Protein AF-A0A9W7A3C0-F1 (afdb_monomer_lite)

pLDDT: mean 78.96, std 15.84, range [49.38, 94.5]

Foldseek 3Di:
DVVPPADAQDWDWQAAPPRFIDIDGDHDDPPPDDPDPPDPDDDDDPVRCVRNVD

Organism: NCBI:txid2557542

InterPro domains:
  IPR009010 Aspartate decarboxylase-like domain superfamily [SSF50692] (1-36)

Structure (mmCIF, N/CA/C/O backbone):
data_AF-A0A9W7A3C0-F1
#
_entry.id   AF-A0A9W7A3C0-F1
#
loop_
_atom_site.group_PDB
_atom_site.id
_atom_site.type_symbol
_atom_site.label_atom_id
_atom_site.label_alt_id
_atom_site.label_comp_id
_atom_site.label_asym_id
_atom_site.label_entity_id
_atom_site.label_seq_id
_atom_site.pdbx_PDB_ins_code
_atom_site.Cartn_x
_atom_site.Cartn_y
_atom_site.Cartn_z
_atom_site.occupancy
_atom_site.B_iso_or_equiv
_atom_site.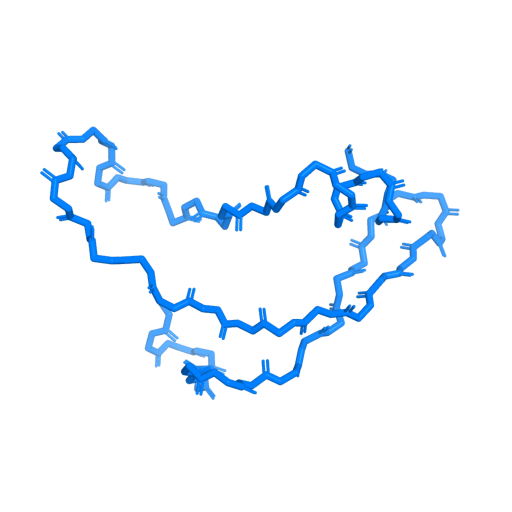auth_seq_id
_atom_site.auth_comp_id
_atom_site.auth_asym_id
_atom_site.auth_atom_id
_atom_site.pdbx_PDB_model_num
ATOM 1 N N . MET A 1 1 ? 8.125 -11.024 -0.118 1.00 52.50 1 MET A N 1
ATOM 2 C CA . MET A 1 1 ? 7.397 -10.310 -1.188 1.00 52.50 1 MET A CA 1
ATOM 3 C C . MET A 1 1 ? 7.120 -11.192 -2.407 1.00 52.50 1 MET A C 1
ATOM 5 O O . MET A 1 1 ? 6.043 -11.046 -2.953 1.00 52.50 1 MET A O 1
ATOM 9 N N . GLU A 1 2 ? 7.958 -12.184 -2.752 1.00 49.41 2 GLU A N 1
ATOM 10 C CA . GLU A 1 2 ? 7.692 -13.162 -3.845 1.00 49.41 2 GLU A CA 1
ATOM 11 C C . GLU A 1 2 ? 6.380 -13.969 -3.739 1.00 49.41 2 GLU A C 1
ATOM 13 O O . GLU A 1 2 ? 5.977 -14.607 -4.698 1.00 49.41 2 GLU A O 1
ATOM 18 N N . LYS A 1 3 ? 5.693 -13.961 -2.589 1.00 58.84 3 LYS A N 1
ATOM 19 C CA . LYS A 1 3 ? 4.375 -14.607 -2.433 1.00 58.84 3 LYS A CA 1
ATOM 20 C C . LYS A 1 3 ? 3.182 -13.695 -2.731 1.00 58.84 3 LYS A C 1
ATOM 22 O O . LYS A 1 3 ? 2.055 -14.174 -2.673 1.00 58.84 3 LYS A O 1
ATOM 27 N N . LEU A 1 4 ? 3.406 -12.399 -2.948 1.00 69.94 4 LEU A N 1
ATOM 28 C CA . LEU A 1 4 ? 2.331 -11.419 -3.118 1.00 69.94 4 LEU A CA 1
ATOM 29 C C . LEU A 1 4 ? 2.224 -10.882 -4.551 1.00 69.94 4 LEU A C 1
ATOM 31 O O . LEU A 1 4 ? 1.280 -10.145 -4.805 1.00 69.94 4 LEU A O 1
ATOM 35 N N . ASP A 1 5 ? 3.144 -11.247 -5.457 1.00 78.31 5 ASP A N 1
ATOM 36 C CA . ASP A 1 5 ? 3.225 -10.715 -6.830 1.00 78.31 5 ASP A CA 1
ATOM 37 C C . ASP A 1 5 ? 3.094 -9.181 -6.882 1.00 78.31 5 ASP A C 1
ATOM 39 O O . ASP A 1 5 ? 2.394 -8.627 -7.723 1.00 78.31 5 ASP A O 1
ATOM 43 N N . ILE A 1 6 ? 3.750 -8.502 -5.935 1.00 81.38 6 ILE A N 1
ATOM 44 C CA . ILE A 1 6 ? 3.796 -7.039 -5.852 1.00 81.38 6 ILE A CA 1
ATOM 45 C C . ILE A 1 6 ? 5.142 -6.570 -6.396 1.00 81.38 6 ILE A C 1
ATOM 47 O O . ILE A 1 6 ? 6.196 -7.015 -5.927 1.00 81.38 6 ILE A O 1
ATOM 51 N N . PHE A 1 7 ? 5.095 -5.630 -7.328 1.00 85.56 7 PHE A N 1
ATOM 52 C CA . PHE A 1 7 ? 6.240 -5.048 -8.010 1.00 85.56 7 PHE A CA 1
ATOM 53 C C . PHE A 1 7 ? 6.383 -3.555 -7.698 1.00 85.56 7 PHE A C 1
ATOM 55 O O . PHE A 1 7 ? 5.490 -2.904 -7.153 1.00 85.56 7 PHE A O 1
ATOM 62 N N . GLU A 1 8 ? 7.552 -3.003 -8.015 1.00 86.94 8 GLU A N 1
ATOM 63 C CA . GLU A 1 8 ? 7.779 -1.566 -7.912 1.00 86.94 8 GLU A CA 1
ATOM 64 C C . GLU A 1 8 ? 6.819 -0.807 -8.837 1.00 86.94 8 GLU A C 1
ATOM 66 O O . GLU A 1 8 ? 6.610 -1.192 -9.986 1.00 86.94 8 GLU A O 1
ATOM 71 N N . GLY A 1 9 ? 6.228 0.273 -8.327 1.00 89.81 9 GLY A N 1
ATOM 72 C CA . GLY A 1 9 ? 5.224 1.059 -9.040 1.00 89.81 9 GLY A CA 1
ATOM 73 C C . GLY A 1 9 ? 3.792 0.544 -8.884 1.00 89.81 9 GLY A C 1
ATOM 74 O O . GLY A 1 9 ? 2.858 1.263 -9.248 1.00 89.81 9 GLY A O 1
ATOM 75 N N . ASP A 1 10 ? 3.584 -0.635 -8.290 1.00 91.06 10 ASP A N 1
ATOM 76 C CA . ASP A 1 10 ? 2.238 -1.139 -8.034 1.00 91.06 10 ASP A CA 1
ATOM 77 C C . ASP A 1 10 ? 1.487 -0.266 -7.033 1.00 91.06 10 ASP A C 1
ATOM 79 O O . ASP A 1 10 ? 2.042 0.287 -6.079 1.00 91.06 10 ASP A O 1
ATOM 83 N N . THR A 1 11 ? 0.176 -0.172 -7.241 1.00 92.88 11 THR A N 1
ATOM 84 C CA . THR A 1 11 ? -0.734 0.514 -6.325 1.00 92.88 11 THR A CA 1
ATOM 85 C C . THR A 1 11 ? -1.318 -0.480 -5.329 1.00 92.88 11 THR A C 1
ATOM 87 O O . THR A 1 11 ? -1.910 -1.486 -5.717 1.00 92.88 11 THR A O 1
ATOM 90 N N . VAL A 1 12 ? -1.216 -0.172 -4.037 1.00 90.88 12 VAL A N 1
ATOM 91 C CA . VAL A 1 12 ? -1.726 -1.006 -2.945 1.00 90.88 12 VAL A CA 1
ATOM 92 C C . VAL A 1 12 ? -2.716 -0.247 -2.068 1.00 90.88 12 VAL A C 1
ATOM 94 O O . VAL A 1 12 ? -2.598 0.960 -1.853 1.00 90.88 12 VAL A O 1
ATOM 97 N N . LEU A 1 13 ? -3.691 -0.976 -1.520 1.00 92.88 13 LEU A N 1
ATOM 98 C CA . LEU A 1 13 ? -4.592 -0.473 -0.485 1.00 92.88 13 LEU A CA 1
ATOM 99 C C . LEU A 1 13 ? -4.079 -0.895 0.896 1.00 92.88 13 LEU A C 1
ATOM 101 O O . LEU A 1 13 ? -4.088 -2.075 1.244 1.00 92.88 13 LEU A O 1
ATOM 105 N N . ILE A 1 14 ? -3.701 0.082 1.711 1.00 91.56 14 ILE A N 1
ATOM 106 C CA . ILE A 1 14 ? -3.278 -0.098 3.097 1.00 91.56 14 ILE A CA 1
ATOM 107 C C . ILE A 1 14 ? -4.494 0.114 3.992 1.00 91.56 14 ILE A C 1
ATOM 109 O O . ILE A 1 14 ? -5.032 1.216 4.074 1.00 91.56 14 ILE A O 1
ATOM 113 N N . LYS A 1 15 ? -4.935 -0.934 4.687 1.00 92.44 15 LYS A N 1
ATOM 114 C CA . LYS A 1 15 ? -6.023 -0.856 5.669 1.00 92.44 15 LYS A CA 1
ATOM 115 C C . LYS A 1 15 ? -5.441 -0.774 7.077 1.00 92.44 15 LYS A C 1
ATOM 117 O O . LYS A 1 15 ? -4.838 -1.737 7.542 1.00 92.44 15 LYS A O 1
ATOM 122 N N . GLY A 1 16 ? -5.646 0.349 7.758 1.00 89.94 16 GLY A N 1
ATOM 123 C CA . GLY A 1 16 ? -5.252 0.514 9.154 1.00 89.94 16 GLY A CA 1
ATOM 124 C C . GLY A 1 16 ? -6.426 0.365 10.121 1.00 89.94 16 GLY A C 1
ATOM 125 O O . GLY A 1 16 ? -7.405 -0.346 9.866 1.00 89.94 16 GLY A O 1
ATOM 126 N N . LYS A 1 17 ? -6.318 0.995 11.294 1.00 89.69 17 LYS A N 1
ATOM 127 C CA . LYS A 1 17 ? -7.291 0.831 12.385 1.00 89.69 17 LYS A CA 1
ATOM 128 C C . LYS A 1 17 ? -8.543 1.686 12.164 1.00 89.69 17 LYS A C 1
ATOM 130 O O . LYS A 1 17 ? -8.546 2.658 11.416 1.00 89.69 17 LYS A O 1
ATOM 135 N N . ARG A 1 18 ? -9.623 1.347 12.883 1.00 89.31 18 ARG A N 1
ATOM 136 C CA . ARG A 1 18 ? -10.869 2.146 12.953 1.00 89.31 18 ARG A CA 1
ATOM 137 C C . ARG A 1 18 ? -11.490 2.457 11.578 1.00 89.31 18 ARG A C 1
ATOM 139 O O . ARG A 1 18 ? -12.056 3.526 11.385 1.00 89.31 18 ARG A O 1
ATOM 146 N N . GLY A 1 19 ? -11.367 1.528 10.628 1.00 88.81 19 GLY A N 1
ATOM 147 C CA . GLY A 1 19 ? -11.936 1.668 9.285 1.00 88.81 19 GLY A CA 1
ATOM 148 C C . GLY A 1 19 ? -11.183 2.627 8.360 1.00 88.81 19 GLY A C 1
ATOM 149 O O . GLY A 1 19 ? -11.679 2.901 7.273 1.00 88.81 19 GLY A O 1
ATOM 150 N N . LYS A 1 20 ? -10.006 3.127 8.757 1.00 93.62 20 LYS A N 1
ATOM 151 C CA . LYS A 1 20 ? -9.171 3.959 7.888 1.00 93.62 20 LYS A CA 1
ATOM 152 C C . LYS A 1 20 ? -8.415 3.109 6.874 1.00 93.62 20 LYS A C 1
ATOM 154 O O . LYS A 1 20 ? -7.928 2.021 7.187 1.00 93.62 20 LYS A O 1
ATOM 159 N N . SER A 1 21 ? -8.306 3.630 5.661 1.00 94.12 21 SER A N 1
ATOM 160 C CA . SER A 1 21 ? -7.527 3.024 4.592 1.00 94.12 21 SER A CA 1
ATOM 161 C C . SER A 1 21 ? -6.922 4.090 3.695 1.00 94.12 21 SER A C 1
ATOM 163 O O . SER A 1 21 ? -7.538 5.134 3.485 1.00 94.12 21 SER A O 1
ATOM 165 N N . THR A 1 22 ? -5.764 3.787 3.124 1.00 94.50 22 THR A N 1
ATOM 166 C CA . THR A 1 22 ? -5.004 4.682 2.251 1.00 94.50 22 THR A CA 1
ATOM 167 C C . THR A 1 22 ? -4.515 3.912 1.044 1.00 94.50 22 THR A C 1
ATOM 169 O O . THR A 1 22 ? -4.151 2.746 1.160 1.00 94.50 22 THR A O 1
ATOM 172 N N . ILE A 1 23 ? -4.492 4.566 -0.110 1.00 94.44 23 ILE A N 1
ATOM 173 C CA . ILE A 1 23 ? -3.874 4.027 -1.318 1.00 94.44 23 ILE A CA 1
ATOM 174 C C . ILE A 1 23 ? -2.445 4.564 -1.394 1.00 94.44 23 ILE A C 1
ATOM 176 O O . ILE A 1 23 ? -2.236 5.760 -1.197 1.00 94.44 23 ILE A O 1
ATOM 180 N N . ALA A 1 24 ? -1.479 3.689 -1.656 1.00 91.94 24 ALA A N 1
ATOM 181 C CA . ALA A 1 24 ? -0.070 4.041 -1.786 1.00 91.94 24 ALA A CA 1
ATOM 182 C C . ALA A 1 24 ? 0.571 3.305 -2.967 1.0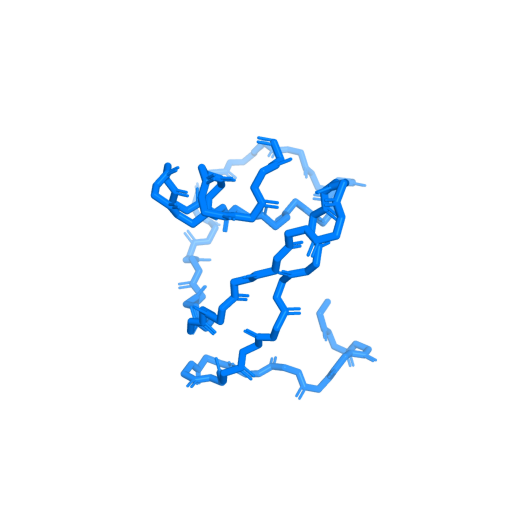0 91.94 24 ALA A C 1
ATOM 184 O O . ALA A 1 24 ? 0.054 2.286 -3.427 1.00 91.94 24 ALA A O 1
ATOM 185 N N . THR A 1 25 ? 1.707 3.818 -3.428 1.00 92.50 25 THR A N 1
ATOM 186 C CA . THR A 1 25 ? 2.527 3.184 -4.463 1.00 92.50 25 THR A CA 1
ATOM 187 C C . THR A 1 25 ? 3.710 2.480 -3.812 1.00 92.50 25 THR A C 1
ATOM 189 O O . THR A 1 25 ? 4.327 3.016 -2.892 1.00 92.50 25 THR A O 1
ATOM 192 N N . ILE A 1 26 ? 4.024 1.278 -4.281 1.00 90.12 26 ILE A N 1
ATOM 193 C CA . ILE A 1 26 ? 5.166 0.502 -3.809 1.00 90.12 26 ILE A CA 1
ATOM 194 C C . ILE A 1 26 ? 6.450 1.058 -4.418 1.00 90.12 26 ILE A C 1
ATOM 196 O O . ILE A 1 26 ? 6.561 1.194 -5.634 1.00 90.12 26 ILE A O 1
ATOM 200 N N . ALA A 1 27 ? 7.427 1.329 -3.559 1.00 86.94 27 ALA A N 1
ATOM 201 C CA . ALA A 1 27 ? 8.801 1.624 -3.941 1.00 86.94 27 ALA A CA 1
ATOM 202 C C . ALA A 1 27 ? 9.713 0.555 -3.330 1.00 86.94 27 ALA A C 1
ATOM 204 O O . ALA A 1 27 ? 9.561 0.214 -2.153 1.00 86.94 27 ALA A O 1
ATOM 205 N N . MET A 1 28 ? 10.637 0.009 -4.121 1.00 80.00 28 MET A N 1
ATOM 206 C CA . MET A 1 28 ? 11.669 -0.881 -3.595 1.00 80.00 28 MET A CA 1
ATOM 207 C C . MET A 1 28 ? 12.776 -0.030 -2.975 1.00 80.00 28 MET A C 1
ATOM 209 O O . MET A 1 28 ? 13.288 0.893 -3.600 1.00 80.00 28 MET A O 1
ATOM 213 N N . LEU A 1 29 ? 13.118 -0.318 -1.722 1.00 71.38 29 LEU A N 1
ATOM 214 C CA . LEU A 1 29 ? 14.299 0.253 -1.090 1.00 71.38 29 LEU A CA 1
ATOM 215 C C . LEU A 1 29 ? 15.463 -0.712 -1.312 1.00 71.38 29 LEU A C 1
ATOM 217 O O . LEU A 1 29 ? 15.356 -1.891 -0.968 1.00 71.38 29 LEU A O 1
ATOM 221 N N . ASP A 1 30 ? 16.573 -0.212 -1.854 1.00 64.12 30 ASP A N 1
ATOM 222 C CA . ASP A 1 30 ? 17.826 -0.959 -1.862 1.00 64.12 30 ASP A CA 1
ATOM 223 C C . ASP A 1 30 ? 18.288 -1.128 -0.412 1.00 64.12 30 ASP A C 1
ATOM 225 O O . ASP A 1 30 ? 18.735 -0.182 0.242 1.00 64.12 30 ASP A O 1
ATOM 229 N N . ASN A 1 31 ? 18.132 -2.343 0.113 1.00 58.28 31 ASN A N 1
ATOM 230 C CA . ASN A 1 31 ? 18.551 -2.710 1.460 1.00 58.28 31 ASN A CA 1
ATOM 231 C C . ASN A 1 31 ? 20.085 -2.725 1.547 1.00 58.28 31 ASN A C 1
ATOM 233 O O . ASN A 1 31 ? 20.707 -3.785 1.490 1.00 58.28 31 ASN A O 1
ATOM 237 N N . ASN A 1 32 ? 20.698 -1.551 1.693 1.00 53.62 32 ASN A N 1
ATOM 238 C CA . ASN A 1 32 ? 22.109 -1.425 2.062 1.00 53.62 32 ASN A CA 1
ATOM 239 C C . ASN A 1 32 ? 22.337 -1.405 3.581 1.00 53.62 32 ASN A C 1
ATOM 241 O O . ASN A 1 32 ? 23.488 -1.447 4.009 1.00 53.62 32 ASN A O 1
ATOM 245 N N . ASP A 1 33 ? 21.273 -1.419 4.392 1.00 52.47 33 ASP A N 1
ATOM 246 C CA . ASP A 1 33 ? 21.388 -1.387 5.848 1.00 52.47 3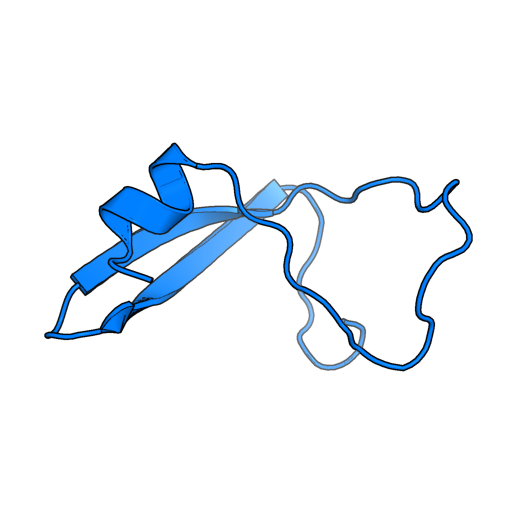3 ASP A CA 1
ATOM 247 C C . ASP A 1 33 ? 21.025 -2.732 6.487 1.00 52.47 33 ASP A C 1
ATOM 249 O O . ASP A 1 33 ? 19.992 -3.353 6.243 1.00 52.47 33 ASP A O 1
ATOM 253 N N . ASN A 1 34 ? 21.969 -3.203 7.292 1.00 52.72 34 ASN A N 1
ATOM 254 C CA . ASN A 1 34 ? 22.186 -4.584 7.694 1.00 52.72 34 ASN A CA 1
ATOM 255 C C . ASN A 1 34 ? 21.409 -4.978 8.962 1.00 52.72 34 ASN A C 1
ATOM 257 O O . ASN A 1 34 ? 21.887 -5.820 9.720 1.00 52.72 34 ASN A O 1
ATOM 261 N N . ASP A 1 35 ? 20.241 -4.386 9.214 1.00 54.12 35 ASP A N 1
ATOM 262 C CA . ASP A 1 35 ? 19.494 -4.619 10.449 1.00 54.12 35 ASP A CA 1
ATOM 263 C C . ASP A 1 35 ? 18.146 -5.302 10.192 1.00 54.12 35 ASP A C 1
ATOM 265 O O . ASP A 1 35 ? 17.193 -4.729 9.672 1.00 54.12 35 ASP A O 1
ATOM 269 N N . ASN A 1 36 ? 18.081 -6.544 10.679 1.00 50.00 36 ASN A N 1
ATOM 270 C CA . ASN A 1 36 ? 16.885 -7.347 10.933 1.00 50.00 36 ASN A CA 1
ATOM 271 C C . ASN A 1 36 ? 16.283 -8.132 9.748 1.00 50.00 36 ASN A C 1
ATOM 273 O O . ASN A 1 36 ? 15.206 -7.848 9.231 1.00 50.00 36 ASN A O 1
ATOM 277 N N . LYS A 1 37 ? 16.960 -9.232 9.393 1.00 50.72 37 LYS A N 1
ATOM 278 C CA . LYS A 1 37 ? 16.564 -10.196 8.347 1.00 50.72 37 LYS A CA 1
ATOM 279 C C . LYS A 1 37 ? 15.311 -11.041 8.648 1.00 50.72 37 LYS A C 1
ATOM 281 O O . LYS A 1 37 ? 14.879 -11.767 7.760 1.00 50.72 37 LYS A O 1
ATOM 286 N N . ASP A 1 38 ? 14.710 -10.929 9.835 1.00 49.38 38 ASP A N 1
ATOM 287 C CA . ASP A 1 38 ? 13.588 -11.796 10.249 1.00 49.38 38 ASP A CA 1
ATOM 288 C C . ASP A 1 38 ? 12.222 -11.099 10.320 1.00 49.38 38 ASP A C 1
ATOM 290 O O . ASP A 1 38 ? 11.203 -11.743 10.576 1.00 49.38 38 ASP A O 1
ATOM 294 N N . VAL A 1 39 ? 12.153 -9.799 10.025 1.00 52.16 39 VAL A N 1
ATOM 295 C CA . VAL A 1 39 ? 10.878 -9.094 9.873 1.00 52.16 39 VAL A CA 1
ATOM 296 C C . VAL A 1 39 ? 10.834 -8.529 8.466 1.00 52.16 39 VAL A C 1
ATOM 298 O O . VAL A 1 39 ? 11.584 -7.620 8.132 1.00 52.16 39 VAL A O 1
ATOM 301 N N . VAL A 1 40 ? 9.930 -9.044 7.629 1.00 60.81 40 VAL A N 1
ATOM 302 C CA . VAL A 1 40 ? 9.539 -8.358 6.390 1.00 60.81 40 VAL A CA 1
ATOM 303 C C . VAL A 1 40 ? 8.797 -7.086 6.811 1.00 60.81 40 VAL A C 1
ATOM 305 O O . VAL A 1 40 ? 7.572 -7.066 6.918 1.00 6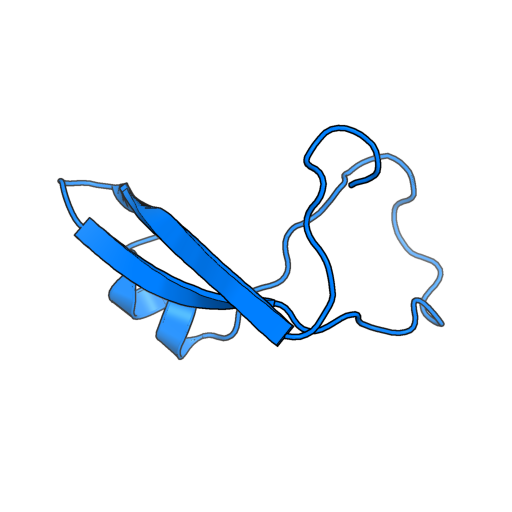0.81 40 VAL A O 1
ATOM 308 N N . GLY A 1 41 ? 9.553 -6.052 7.172 1.00 67.38 41 GLY A N 1
ATOM 309 C CA . GLY A 1 41 ? 9.035 -4.755 7.566 1.00 67.38 41 GLY A CA 1
ATOM 310 C C . GLY A 1 41 ? 8.547 -4.019 6.330 1.00 67.38 41 GLY A C 1
ATOM 311 O O . GLY A 1 41 ? 9.312 -3.781 5.401 1.00 67.38 41 GLY A O 1
ATOM 312 N N . ILE A 1 42 ? 7.267 -3.655 6.302 1.00 78.12 42 ILE A N 1
ATOM 313 C CA . ILE A 1 42 ? 6.764 -2.697 5.318 1.00 78.12 42 ILE A CA 1
ATOM 314 C C . ILE A 1 42 ? 7.099 -1.313 5.861 1.00 78.12 42 ILE A C 1
ATOM 316 O O . ILE A 1 42 ? 6.528 -0.884 6.864 1.00 78.12 42 ILE A O 1
ATOM 320 N N . HIS A 1 43 ? 8.042 -0.634 5.216 1.00 84.31 43 HIS A N 1
ATOM 321 C CA . HIS A 1 43 ? 8.357 0.749 5.542 1.00 84.31 43 HIS A CA 1
ATOM 322 C C . HIS A 1 43 ? 7.353 1.651 4.828 1.00 84.31 43 HIS A C 1
ATOM 324 O O . HIS A 1 43 ? 7.074 1.481 3.643 1.00 84.31 43 HIS A O 1
ATOM 330 N N . MET A 1 44 ? 6.777 2.589 5.571 1.00 87.38 44 MET A N 1
ATOM 331 C CA . MET A 1 44 ? 5.794 3.543 5.068 1.00 87.38 44 MET A CA 1
ATOM 332 C C . MET A 1 44 ? 6.249 4.951 5.422 1.00 87.38 44 MET A C 1
ATOM 334 O O . MET A 1 44 ? 6.838 5.176 6.479 1.00 87.38 44 MET A O 1
ATOM 338 N N . THR A 1 45 ? 5.947 5.906 4.552 1.00 89.81 45 THR A N 1
ATOM 339 C CA . THR A 1 45 ? 6.137 7.326 4.838 1.00 89.81 45 THR A CA 1
ATOM 340 C C . THR A 1 45 ? 5.192 7.783 5.959 1.00 89.81 45 THR A C 1
ATOM 342 O O . THR A 1 45 ? 4.144 7.178 6.210 1.00 89.81 45 THR A O 1
ATOM 345 N N . GLU A 1 46 ? 5.558 8.851 6.672 1.00 90.81 46 GLU A N 1
ATOM 346 C CA . GLU A 1 46 ? 4.792 9.343 7.829 1.00 90.81 46 GLU A CA 1
ATOM 347 C C . GLU A 1 46 ? 3.351 9.739 7.464 1.00 90.81 46 GLU A C 1
ATOM 349 O O . GLU A 1 46 ? 2.404 9.469 8.206 1.00 90.81 46 GLU A O 1
ATOM 354 N N . ASP A 1 47 ? 3.165 10.328 6.286 1.00 90.75 47 ASP A N 1
ATOM 355 C CA . ASP A 1 47 ? 1.858 10.681 5.739 1.00 90.75 47 ASP A CA 1
ATOM 356 C C . ASP A 1 47 ? 1.001 9.441 5.443 1.00 90.75 47 ASP A C 1
ATOM 358 O O . ASP A 1 47 ? -0.172 9.404 5.828 1.00 90.75 47 ASP A O 1
ATOM 362 N N . ALA A 1 48 ? 1.578 8.397 4.842 1.00 89.62 48 ALA A N 1
ATOM 363 C CA . ALA A 1 48 ? 0.892 7.133 4.594 1.00 89.62 48 ALA A CA 1
ATOM 364 C C . ALA A 1 48 ? 0.441 6.481 5.910 1.00 89.62 48 ALA A C 1
ATOM 366 O O . ALA A 1 48 ? -0.715 6.054 6.015 1.00 89.62 48 ALA A O 1
ATOM 367 N N . MET A 1 49 ? 1.299 6.492 6.938 1.00 90.81 49 MET A N 1
ATOM 368 C CA . MET A 1 49 ? 0.963 5.991 8.275 1.00 90.81 49 MET A CA 1
ATOM 369 C C . MET A 1 49 ? -0.192 6.774 8.909 1.00 90.81 49 MET A C 1
ATOM 371 O O . MET A 1 49 ? -1.195 6.193 9.335 1.00 90.81 49 MET A O 1
ATOM 375 N N . LYS A 1 50 ? -0.108 8.107 8.897 1.00 91.62 50 LYS A N 1
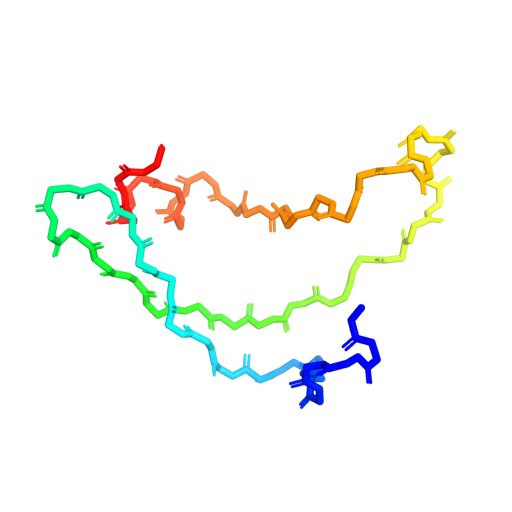ATOM 376 C CA . LYS A 1 50 ? -1.145 8.993 9.441 1.00 91.62 50 LYS 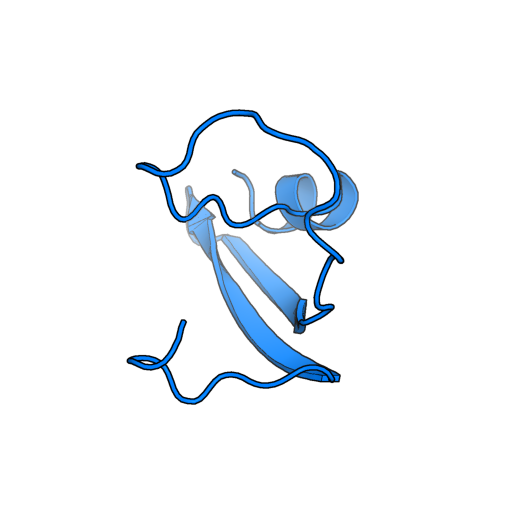A CA 1
ATOM 377 C C . LYS A 1 50 ? -2.492 8.809 8.743 1.00 91.62 50 LYS A C 1
ATOM 379 O O . LYS A 1 50 ? -3.532 8.758 9.409 1.00 91.62 50 LYS A O 1
ATOM 384 N N . ASN A 1 51 ? -2.478 8.696 7.416 1.00 91.06 51 ASN A N 1
ATOM 385 C CA . ASN A 1 51 ? -3.681 8.506 6.611 1.00 91.06 51 ASN A CA 1
ATOM 386 C C . ASN A 1 51 ? -4.300 7.127 6.869 1.00 91.06 51 ASN A C 1
ATOM 388 O O . ASN A 1 51 ? -5.512 7.022 7.068 1.00 91.06 51 ASN A O 1
ATOM 392 N N . ALA A 1 52 ? -3.466 6.084 6.956 1.00 89.00 52 ALA A N 1
ATOM 393 C CA . ALA A 1 52 ? -3.924 4.733 7.264 1.00 89.00 52 ALA A CA 1
ATOM 394 C C . ALA A 1 52 ? -4.368 4.598 8.732 1.00 89.00 52 ALA A C 1
ATOM 396 O O . ALA A 1 52 ? -5.149 3.710 9.061 1.00 89.00 52 ALA A O 1
ATOM 397 N N . GLY A 1 53 ? -3.938 5.499 9.618 1.00 89.62 53 GLY A N 1
ATOM 398 C CA . GLY A 1 53 ? -4.253 5.448 11.044 1.00 89.62 53 GLY A CA 1
ATOM 399 C C . GLY A 1 53 ? -3.550 4.293 11.753 1.00 89.62 53 GLY A C 1
ATOM 400 O O . GLY A 1 53 ? -4.174 3.625 12.588 1.00 89.62 53 GLY A O 1
ATOM 401 N N . VAL A 1 54 ? -2.301 4.034 11.364 1.00 83.56 54 VAL A N 1
ATOM 402 C CA . VAL A 1 54 ? -1.406 3.049 11.988 1.00 83.56 54 VAL A CA 1
ATOM 403 C C . VAL A 1 54 ? -0.476 3.706 12.993 1.00 83.56 54 VAL A C 1
ATOM 405 O O . VAL A 1 54 ? -0.102 4.878 12.772 1.00 83.56 54 VAL A O 1
#

Radius of gyration: 12.34 Å; chains: 1; bounding box: 34×25×22 Å

Sequence (54 aa):
MEKLDIFEGDTVLIKGKRGKSTIATIAMLDNNDNDNKDVVGIHMTEDAMKNAGV

Secondary structure (DSSP, 8-state):
-TTTT--TT-EEEEE-STT-EEEEE-------S---TT-------HHHHHHHT-